Protein AF-A0A7M7HNY1-F1 (afdb_monomer_lite)

Foldseek 3Di:
DDDDDDDDDDDDDDDDDDPDPPPPVPPVPQDPLLVLLLVLLVQLVVLCVVVPNDDDVVSVVSSLVVLCVDPDDVPRHSVSNVVSQVCLLVQQKWFDLPLADIDTRNGSRSVSCCCNPVVTRMDGPVVSVVSSVPD

Radius of gyration: 23.34 Å; chains: 1; bounding box: 53×71×53 Å

pLDDT: mean 78.49, std 19.42, range [39.78, 96.44]

Organism: Strongylocentrotus purpuratus (NCBI:txid7668)

Secondary structure (DSSP, 8-state):
-------------S-----------------HHHHHHHHHHHHHHHHHHHTTS---HHHHHHHHHHHHT---STT--HHHHHHHHHHHHTT-EEE-SSSSSPEEP-SHHHHHHHHHTT----EEHHHHHHHHTT-

Sequence (135 aa):
MGISMNVAAILCLVVIAGAAIRTTDAMVFTSKISLHLDAACGLFMEELMDEGGKCDPDVIEEVMDEADEIEGLGGIDGEKIEDYLEEAEEGKMCYSPDGENVTNLKDGCSAMEAVCNEQANVMYCKEMATVTNTQ

Structure (mmCIF, N/CA/C/O backbone):
data_AF-A0A7M7HNY1-F1
#
_entry.id   AF-A0A7M7HNY1-F1
#
loop_
_atom_site.group_PDB
_at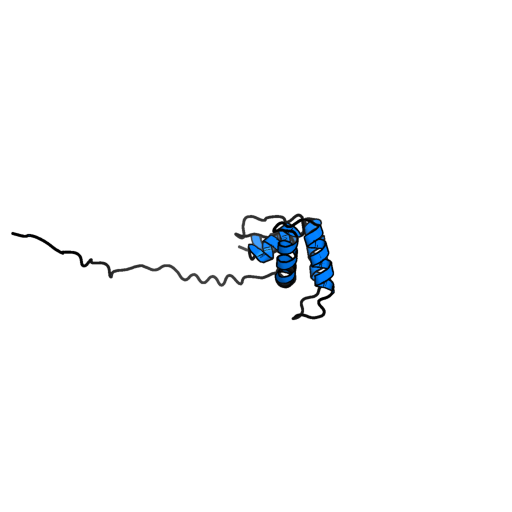om_site.id
_atom_site.type_symbol
_atom_site.label_atom_id
_atom_site.label_alt_id
_atom_site.label_comp_id
_atom_site.label_asym_id
_atom_site.label_entity_id
_atom_site.label_seq_id
_atom_site.pdbx_PDB_ins_code
_atom_site.Cartn_x
_atom_site.Cartn_y
_atom_site.Cartn_z
_atom_site.occupancy
_atom_site.B_iso_or_equiv
_atom_site.auth_seq_id
_atom_site.auth_comp_id
_atom_site.auth_asym_id
_atom_site.auth_atom_id
_atom_site.pdbx_PDB_model_num
ATOM 1 N N . MET A 1 1 ? -32.699 -55.033 -41.817 1.00 40.91 1 MET A N 1
ATOM 2 C CA . MET A 1 1 ? -31.345 -54.497 -41.550 1.00 40.91 1 MET A CA 1
ATOM 3 C C . MET A 1 1 ? -31.332 -53.061 -42.064 1.00 40.91 1 MET A C 1
ATOM 5 O O . MET A 1 1 ? -31.690 -52.912 -43.222 1.00 40.91 1 MET A O 1
ATOM 9 N N . GLY A 1 2 ? -31.012 -51.998 -41.318 1.00 43.50 2 GLY A N 1
ATOM 10 C CA . GLY A 1 2 ? -31.106 -51.734 -39.861 1.00 43.50 2 GLY A CA 1
ATOM 11 C C . GLY A 1 2 ? -32.057 -50.528 -39.652 1.00 43.50 2 GLY A C 1
ATOM 12 O O . GLY A 1 2 ? -32.340 -49.834 -40.620 1.00 43.50 2 GLY A O 1
ATOM 13 N N . ILE A 1 3 ? -32.811 -50.369 -38.558 1.00 47.31 3 ILE A N 1
ATOM 14 C CA . ILE A 1 3 ? -32.437 -49.894 -37.203 1.00 47.31 3 ILE A CA 1
ATOM 15 C C . ILE A 1 3 ? -31.565 -48.620 -37.189 1.00 47.31 3 ILE A C 1
ATOM 17 O O . ILE A 1 3 ? -30.442 -48.685 -37.672 1.00 47.31 3 ILE A O 1
ATOM 21 N N . SER A 1 4 ? -32.097 -47.563 -36.537 1.00 40.25 4 SER A N 1
ATOM 22 C CA . SER A 1 4 ? -31.461 -46.302 -36.068 1.00 40.25 4 SER A CA 1
ATOM 23 C C . SER A 1 4 ? -30.748 -45.438 -37.136 1.00 40.25 4 SER A C 1
ATOM 25 O O . SER A 1 4 ? -30.411 -45.908 -38.208 1.00 40.25 4 SER A O 1
ATOM 27 N N . MET A 1 5 ? -30.537 -44.126 -36.994 1.00 45.88 5 MET A N 1
ATOM 28 C CA . MET A 1 5 ? -30.692 -43.150 -35.897 1.00 45.88 5 MET A CA 1
ATOM 29 C C . MET A 1 5 ? -31.467 -41.912 -36.441 1.00 45.88 5 MET A C 1
ATOM 31 O O . MET A 1 5 ? -31.599 -41.788 -37.653 1.00 45.88 5 MET A O 1
ATOM 35 N N . ASN A 1 6 ? -32.023 -40.950 -35.692 1.00 43.53 6 ASN A N 1
ATOM 36 C CA . ASN A 1 6 ? -32.021 -40.603 -34.260 1.00 43.53 6 ASN A CA 1
ATOM 37 C C . ASN A 1 6 ? -33.454 -40.240 -33.790 1.00 43.53 6 ASN A C 1
ATOM 39 O O . ASN A 1 6 ? -34.323 -39.951 -34.607 1.00 43.53 6 ASN A O 1
ATOM 43 N N . VAL A 1 7 ? -33.662 -40.138 -32.471 1.00 50.66 7 VAL A N 1
ATOM 44 C CA . VAL A 1 7 ? -34.776 -39.408 -31.830 1.00 50.66 7 VAL A CA 1
ATOM 45 C C . VAL A 1 7 ? -34.178 -38.571 -30.695 1.00 50.66 7 VAL A C 1
ATOM 47 O O . VAL A 1 7 ? -33.847 -39.141 -29.662 1.00 50.66 7 VAL A O 1
ATOM 50 N N . ALA A 1 8 ? -34.000 -37.256 -30.885 1.00 50.19 8 ALA A N 1
ATOM 51 C CA . ALA A 1 8 ? -33.637 -36.303 -29.820 1.00 50.19 8 ALA A CA 1
ATOM 52 C C . ALA A 1 8 ? -33.701 -34.835 -30.302 1.00 50.19 8 ALA A C 1
ATOM 54 O O . ALA A 1 8 ? -32.698 -34.249 -30.693 1.00 50.19 8 ALA A O 1
ATOM 55 N N . ALA A 1 9 ? -34.886 -34.231 -30.237 1.00 49.91 9 ALA A N 1
ATOM 56 C CA . ALA A 1 9 ? -35.073 -32.776 -30.183 1.00 49.91 9 ALA A CA 1
ATOM 57 C C . ALA A 1 9 ? -36.220 -32.515 -29.188 1.00 49.91 9 ALA A C 1
ATOM 59 O O . ALA A 1 9 ? -37.370 -32.330 -29.567 1.00 49.91 9 ALA A O 1
ATOM 60 N N . ILE A 1 10 ? -36.016 -32.895 -27.924 1.00 50.78 10 ILE A N 1
ATOM 61 C CA . ILE A 1 10 ? -35.589 -31.970 -26.862 1.00 50.78 10 ILE A CA 1
ATOM 62 C C . ILE A 1 10 ? -36.612 -30.836 -26.711 1.00 50.78 10 ILE A C 1
ATOM 64 O O . ILE A 1 10 ? -36.482 -29.754 -27.277 1.00 50.78 10 ILE A O 1
ATOM 68 N N . LEU A 1 11 ? -37.631 -31.115 -25.891 1.00 45.12 11 LEU A N 1
ATOM 69 C CA . LEU A 1 11 ? -38.329 -30.069 -25.154 1.00 45.12 11 LEU A CA 1
ATOM 70 C C . LEU A 1 11 ? -37.313 -29.344 -24.261 1.00 45.12 11 LEU A C 1
ATOM 72 O O . LEU A 1 11 ? -36.639 -30.020 -23.491 1.00 45.12 11 LEU A O 1
ATOM 76 N N . CYS A 1 12 ? -37.259 -28.011 -24.333 1.00 42.62 12 CYS A N 1
ATOM 77 C CA . CYS A 1 12 ? -36.985 -27.106 -23.202 1.00 42.62 12 CYS A CA 1
ATOM 78 C C . CYS A 1 12 ? -37.029 -25.634 -23.660 1.00 42.62 12 CYS A C 1
ATOM 80 O O . CYS A 1 12 ? -36.002 -25.000 -23.870 1.00 42.62 12 CYS A O 1
ATOM 82 N N . LEU A 1 13 ? -38.236 -25.078 -23.806 1.00 48.53 13 LEU A N 1
ATOM 83 C CA . LEU A 1 13 ? -38.461 -23.628 -23.941 1.00 48.53 13 LEU A CA 1
ATOM 84 C C . LEU A 1 13 ? -39.595 -23.178 -23.010 1.00 48.53 13 LEU A C 1
ATOM 86 O O . LEU A 1 13 ? -40.596 -22.606 -23.434 1.00 48.53 13 LEU A O 1
ATOM 90 N N . VAL A 1 14 ? -39.443 -23.477 -21.717 1.00 51.41 14 VAL A N 1
ATOM 91 C CA . VAL A 1 14 ? -40.322 -22.983 -20.650 1.00 51.41 14 VAL A CA 1
ATOM 92 C C . VAL A 1 14 ? -39.469 -22.610 -19.435 1.00 51.41 14 VAL A C 1
ATOM 94 O O . VAL A 1 14 ? -38.945 -23.482 -18.756 1.00 51.41 14 VAL A O 1
ATOM 97 N N . VAL A 1 15 ? -39.399 -21.301 -19.172 1.00 49.88 15 VAL A N 1
ATOM 98 C CA . VAL A 1 15 ? -39.123 -20.663 -17.870 1.00 49.88 15 VAL A CA 1
ATOM 99 C C . VAL A 1 15 ? -37.787 -20.995 -17.182 1.00 49.88 15 VAL A C 1
ATOM 101 O O . VAL A 1 15 ? -37.671 -21.919 -16.385 1.00 49.88 15 VAL A O 1
ATOM 104 N N . ILE A 1 16 ? -36.843 -20.065 -17.335 1.00 54.50 16 ILE A N 1
ATOM 105 C CA . ILE A 1 16 ? -36.086 -19.512 -16.202 1.00 54.50 16 ILE A CA 1
ATOM 106 C C . ILE A 1 16 ? -36.561 -18.050 -16.145 1.00 54.50 16 ILE A C 1
ATOM 108 O O . ILE A 1 16 ? -36.339 -17.288 -17.079 1.00 54.50 16 ILE A O 1
ATOM 112 N N . ALA A 1 17 ? -37.542 -17.731 -15.298 1.00 46.88 17 ALA A N 1
ATOM 113 C CA . ALA A 1 17 ? -37.308 -17.193 -13.957 1.00 46.88 17 ALA A CA 1
ATOM 114 C C . ALA A 1 17 ? -36.356 -15.979 -14.022 1.00 46.88 17 ALA A C 1
ATOM 116 O O . ALA A 1 17 ? -35.181 -16.092 -14.331 1.00 46.88 17 ALA A O 1
ATOM 117 N N . GLY A 1 18 ? -36.814 -14.770 -13.715 1.00 47.84 18 GLY A N 1
ATOM 118 C CA . GLY A 1 18 ? -37.203 -14.486 -12.333 1.00 47.84 18 GLY A CA 1
ATOM 119 C C . GLY A 1 18 ? -35.989 -14.336 -11.401 1.00 47.84 18 GLY A C 1
ATOM 120 O O . GLY A 1 18 ? -36.179 -14.145 -10.205 1.00 47.84 18 GLY A O 1
ATOM 121 N N . ALA A 1 19 ? -34.760 -14.404 -11.928 1.00 46.12 19 ALA A N 1
ATOM 122 C CA . ALA A 1 19 ? -33.558 -13.974 -11.228 1.00 46.12 19 ALA A CA 1
ATOM 123 C C . ALA A 1 19 ? -33.578 -12.445 -11.115 1.00 46.12 19 ALA A C 1
ATOM 125 O O . ALA A 1 19 ? -33.517 -11.724 -12.111 1.00 46.12 19 ALA A O 1
ATOM 126 N N . ALA A 1 20 ? -33.749 -11.968 -9.887 1.00 43.78 20 ALA A N 1
ATOM 127 C CA . ALA A 1 20 ? -33.885 -10.561 -9.580 1.00 43.78 20 ALA A CA 1
ATOM 128 C C . ALA A 1 20 ? -32.662 -9.758 -10.045 1.00 43.78 20 ALA A C 1
ATOM 130 O O . ALA A 1 20 ? -31.578 -9.905 -9.486 1.00 43.78 20 ALA A O 1
ATOM 131 N N . ILE A 1 21 ? -32.876 -8.800 -10.950 1.00 45.75 21 ILE A N 1
ATOM 132 C CA . ILE A 1 21 ? -32.036 -7.602 -10.990 1.00 45.75 21 ILE A CA 1
ATOM 133 C C . ILE A 1 21 ? -32.448 -6.754 -9.781 1.00 45.75 21 ILE A C 1
ATOM 135 O O . ILE A 1 21 ? -33.183 -5.774 -9.886 1.00 45.75 21 ILE A O 1
ATOM 139 N N . ARG A 1 22 ? -31.999 -7.178 -8.594 1.00 43.75 22 ARG A N 1
ATOM 140 C CA . ARG A 1 22 ? -31.732 -6.241 -7.509 1.00 43.75 22 ARG A CA 1
ATOM 141 C C . ARG A 1 22 ? -30.430 -5.543 -7.876 1.00 43.75 22 ARG A C 1
ATOM 143 O O . ARG A 1 22 ? -29.373 -5.889 -7.365 1.00 43.75 22 ARG A O 1
ATOM 150 N N . THR A 1 23 ? -30.524 -4.544 -8.747 1.00 41.50 23 THR A N 1
ATOM 151 C CA . THR A 1 23 ? -29.622 -3.396 -8.669 1.00 41.50 23 THR A CA 1
ATOM 152 C C . THR A 1 23 ? -29.943 -2.679 -7.362 1.00 41.50 23 THR A C 1
ATOM 154 O O . THR A 1 23 ? -30.642 -1.672 -7.329 1.00 41.50 23 THR A O 1
ATOM 157 N N . THR A 1 24 ? -29.466 -3.237 -6.250 1.00 44.03 24 THR A N 1
ATOM 158 C CA . THR A 1 24 ? -28.811 -2.371 -5.282 1.00 44.03 24 THR A CA 1
ATOM 159 C C . THR A 1 24 ? -27.672 -1.736 -6.052 1.00 44.03 24 THR A C 1
ATOM 161 O O . THR A 1 24 ? -26.737 -2.436 -6.441 1.00 44.03 24 THR A O 1
ATOM 164 N N . ASP A 1 25 ? -27.800 -0.441 -6.327 1.00 39.78 25 ASP A N 1
ATOM 165 C CA . ASP A 1 25 ? -26.683 0.409 -6.708 1.00 39.78 25 ASP A CA 1
ATOM 166 C C . ASP A 1 25 ? -25.681 0.387 -5.550 1.00 39.78 25 ASP A C 1
ATOM 168 O O . ASP A 1 25 ? -25.666 1.263 -4.684 1.00 39.78 25 ASP A O 1
ATOM 172 N N . ALA A 1 26 ? -24.864 -0.666 -5.514 1.00 45.56 26 ALA A N 1
ATOM 173 C CA . ALA A 1 26 ? -23.617 -0.679 -4.789 1.00 45.56 26 ALA A CA 1
ATOM 174 C C . ALA A 1 26 ? -22.737 0.356 -5.487 1.00 45.56 26 ALA A C 1
ATOM 176 O O . ALA A 1 26 ? -21.981 0.043 -6.406 1.00 45.56 26 ALA A O 1
ATOM 177 N N . MET A 1 27 ? -22.908 1.618 -5.090 1.00 43.47 27 MET A N 1
ATOM 178 C CA . MET A 1 27 ? -21.919 2.651 -5.330 1.00 43.47 27 MET A CA 1
ATOM 179 C C . MET A 1 27 ? -20.631 2.129 -4.710 1.00 43.47 27 MET A C 1
ATOM 181 O O . MET A 1 27 ? -20.478 2.147 -3.489 1.00 43.4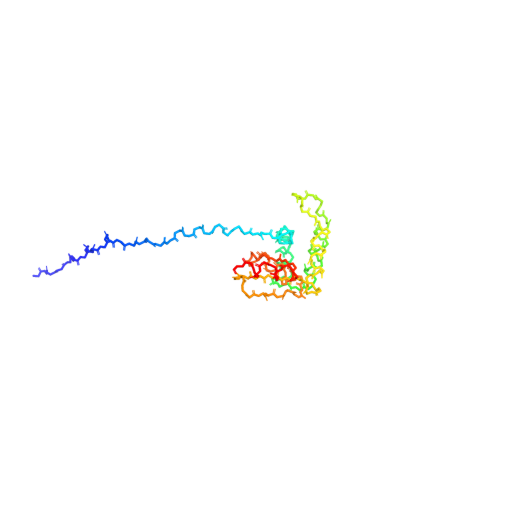7 27 MET A O 1
ATOM 185 N N . VAL A 1 28 ? -19.746 1.604 -5.558 1.00 55.09 28 VAL A N 1
ATOM 186 C CA . VAL A 1 28 ? -18.390 1.228 -5.177 1.00 55.09 28 VAL A CA 1
ATOM 187 C C . VAL A 1 28 ? -17.716 2.532 -4.779 1.00 55.09 28 VAL A C 1
ATOM 189 O O . VAL A 1 28 ? -17.288 3.318 -5.621 1.00 55.09 28 VAL A O 1
ATOM 192 N N . PHE A 1 29 ? -17.753 2.820 -3.480 1.00 68.94 29 PHE A N 1
ATOM 193 C CA . PHE A 1 29 ? -17.134 3.994 -2.893 1.00 68.94 29 PHE A CA 1
ATOM 194 C C . PHE A 1 29 ? -15.627 3.758 -2.883 1.00 68.94 29 PHE A C 1
ATOM 196 O O . PHE A 1 29 ? -15.079 3.348 -1.866 1.00 68.94 29 PHE A O 1
ATOM 203 N N . THR A 1 30 ? -14.967 3.955 -4.023 1.00 81.56 30 THR A N 1
ATOM 204 C CA . THR A 1 30 ? -13.508 3.899 -4.088 1.00 81.56 30 THR A CA 1
ATOM 205 C C . THR A 1 30 ? -12.947 5.010 -3.208 1.00 81.56 30 THR A C 1
ATOM 207 O O . THR A 1 30 ? -13.278 6.188 -3.383 1.00 81.56 30 THR A O 1
ATOM 210 N N . SER A 1 31 ? -12.142 4.634 -2.221 1.00 88.31 31 SER A N 1
ATOM 211 C CA . SER A 1 31 ? -11.527 5.580 -1.302 1.00 88.31 31 SER A CA 1
ATOM 212 C C . SER A 1 31 ? -10.479 6.426 -2.034 1.00 88.31 31 SER A C 1
ATOM 214 O O . SER A 1 31 ? -9.953 6.044 -3.082 1.00 88.31 31 SER A O 1
ATOM 216 N N . LYS A 1 32 ? -10.125 7.582 -1.461 1.00 89.81 32 LYS A N 1
ATOM 217 C CA . LYS A 1 32 ? -9.004 8.375 -1.982 1.00 89.81 32 LYS A CA 1
ATOM 218 C C . LYS A 1 32 ? -7.675 7.627 -1.909 1.00 89.81 32 LYS A C 1
ATOM 220 O O . LYS A 1 32 ? -6.862 7.821 -2.801 1.00 89.81 32 LYS A O 1
ATOM 225 N N . ILE A 1 33 ? -7.485 6.785 -0.893 1.00 92.44 33 ILE A N 1
ATOM 226 C CA . ILE A 1 33 ? -6.276 5.975 -0.720 1.00 92.44 33 ILE A CA 1
ATOM 227 C C . ILE A 1 33 ? -6.162 4.993 -1.884 1.00 92.44 33 ILE A C 1
ATOM 229 O O . ILE A 1 33 ? -5.166 5.015 -2.596 1.00 92.44 33 ILE A O 1
ATOM 233 N N . SER A 1 34 ? -7.225 4.231 -2.172 1.00 92.25 34 SER A N 1
ATOM 234 C CA . SER A 1 34 ? -7.230 3.309 -3.313 1.00 92.25 34 SER A CA 1
ATOM 235 C C . SER A 1 34 ? -7.001 4.030 -4.640 1.00 92.25 34 SER A C 1
ATOM 237 O O . SER A 1 34 ? -6.281 3.507 -5.467 1.00 92.25 34 SER A O 1
ATOM 239 N N . LEU A 1 35 ? -7.552 5.235 -4.841 1.00 90.62 35 LEU A N 1
ATOM 240 C CA . LEU A 1 35 ? -7.337 6.004 -6.078 1.00 90.62 35 LEU A CA 1
ATOM 241 C C . LEU A 1 35 ? -5.888 6.481 -6.282 1.00 90.62 35 LEU A C 1
ATOM 243 O O . LEU A 1 35 ? -5.481 6.643 -7.427 1.00 90.62 35 LEU A O 1
ATOM 247 N N . HIS A 1 36 ? -5.130 6.738 -5.211 1.00 91.19 36 HIS A N 1
ATOM 248 C CA . HIS A 1 36 ? -3.714 7.116 -5.328 1.00 91.19 36 HIS A CA 1
ATOM 249 C C . HIS A 1 36 ? -2.839 5.874 -5.518 1.00 91.19 36 HIS A C 1
ATOM 251 O O . HIS A 1 36 ? -2.024 5.840 -6.433 1.00 91.19 36 HIS A O 1
ATOM 257 N N . LEU A 1 37 ? -3.072 4.819 -4.732 1.00 93.06 37 LEU A N 1
ATOM 258 C CA . LEU A 1 37 ? -2.342 3.556 -4.867 1.00 93.06 37 LEU A CA 1
ATOM 259 C C . LEU A 1 37 ? -2.615 2.861 -6.222 1.00 93.06 37 LEU A C 1
ATOM 261 O O . LEU A 1 37 ? -1.698 2.300 -6.808 1.00 93.06 37 LEU A O 1
ATOM 265 N N . ASP A 1 38 ? -3.831 2.965 -6.778 1.00 92.25 38 ASP A N 1
ATOM 266 C CA . ASP A 1 38 ? -4.187 2.438 -8.114 1.00 92.25 38 ASP A CA 1
ATOM 267 C C . ASP A 1 38 ? -3.360 3.095 -9.232 1.00 92.25 38 ASP A C 1
ATOM 269 O O . ASP A 1 38 ? -2.983 2.445 -10.206 1.00 92.25 38 ASP A O 1
ATOM 273 N N . ALA A 1 39 ? -2.999 4.371 -9.069 1.00 90.38 39 ALA A N 1
ATOM 274 C CA . ALA A 1 39 ? -2.124 5.067 -10.006 1.00 90.38 39 ALA A CA 1
ATOM 275 C C . ALA A 1 39 ? -0.666 4.577 -9.937 1.00 90.38 39 ALA A C 1
ATOM 277 O O . ALA A 1 39 ? -0.004 4.502 -10.972 1.00 90.38 39 ALA A O 1
ATOM 278 N N . ALA A 1 40 ? -0.193 4.188 -8.748 1.00 92.06 40 ALA A N 1
ATOM 279 C CA . ALA A 1 40 ? 1.133 3.605 -8.541 1.00 92.06 40 ALA A CA 1
ATOM 280 C C . ALA A 1 40 ? 1.241 2.142 -9.018 1.00 92.06 40 ALA A C 1
ATOM 282 O O . ALA A 1 40 ? 2.345 1.618 -9.147 1.00 92.06 40 ALA A O 1
ATOM 283 N N . CYS A 1 41 ? 0.126 1.475 -9.349 1.00 93.62 41 CYS A N 1
ATOM 284 C CA . CYS A 1 41 ? 0.135 0.084 -9.820 1.00 93.62 41 CYS A CA 1
ATOM 285 C C . CYS A 1 41 ? 0.923 -0.148 -11.118 1.00 93.62 41 CYS A C 1
ATOM 287 O O . CYS A 1 41 ? 1.285 -1.287 -11.401 1.00 93.62 41 CYS A O 1
ATOM 289 N N . GLY A 1 42 ? 1.177 0.895 -11.916 1.00 91.81 42 GLY A N 1
ATOM 290 C CA . GLY A 1 42 ? 2.095 0.808 -13.054 1.00 91.81 42 GLY A CA 1
ATOM 291 C C . GLY A 1 42 ? 3.529 0.542 -12.594 1.00 91.81 42 GLY A C 1
ATOM 292 O O . GLY A 1 42 ? 4.086 -0.493 -12.947 1.00 91.81 42 GLY A O 1
ATOM 293 N N . LEU A 1 43 ? 4.052 1.439 -11.751 1.00 92.00 43 LEU A N 1
ATOM 294 C CA . LEU A 1 43 ? 5.403 1.386 -11.176 1.00 92.00 43 LEU A CA 1
ATOM 295 C C . LEU A 1 43 ? 5.592 0.103 -10.364 1.00 92.00 43 LEU A C 1
ATOM 297 O O . LEU A 1 43 ? 6.491 -0.683 -10.624 1.00 92.00 43 LEU A O 1
ATOM 301 N N . PHE A 1 44 ? 4.647 -0.188 -9.464 1.00 94.88 44 PHE A N 1
ATOM 302 C CA . PHE A 1 44 ? 4.695 -1.386 -8.627 1.00 94.88 44 PHE A CA 1
ATOM 303 C C . PHE A 1 44 ? 4.787 -2.680 -9.434 1.00 94.88 44 PHE A C 1
ATOM 305 O O . PHE A 1 44 ? 5.476 -3.604 -9.024 1.00 94.88 44 PHE A O 1
ATOM 312 N N . MET A 1 45 ? 4.116 -2.771 -10.584 1.00 94.31 45 MET A N 1
ATOM 313 C CA . MET A 1 45 ? 4.218 -3.955 -11.438 1.00 94.31 45 MET A CA 1
ATOM 314 C C . MET A 1 45 ? 5.524 -4.010 -12.244 1.00 94.31 45 MET A C 1
ATOM 316 O O . MET A 1 45 ? 5.896 -5.107 -12.656 1.00 94.31 45 MET A O 1
ATOM 320 N N . GLU A 1 46 ? 6.191 -2.878 -12.483 1.00 94.06 46 GLU A N 1
ATOM 321 C CA . GLU A 1 46 ? 7.517 -2.798 -13.111 1.00 94.06 46 GLU A CA 1
ATOM 322 C C . GLU A 1 46 ? 8.588 -3.272 -12.113 1.00 94.06 46 GLU A C 1
ATOM 324 O O . GLU A 1 46 ? 9.189 -4.325 -12.339 1.00 94.06 46 GLU A O 1
ATOM 329 N N . GLU A 1 47 ? 8.668 -2.647 -10.935 1.00 93.81 47 GLU A N 1
ATOM 330 C CA . GLU A 1 47 ? 9.606 -3.014 -9.860 1.00 93.81 47 GLU A CA 1
ATOM 331 C C . GLU A 1 47 ? 9.420 -4.455 -9.370 1.00 93.81 47 GLU A C 1
ATOM 333 O O . GLU A 1 47 ? 10.376 -5.225 -9.237 1.00 93.81 47 GLU A O 1
ATOM 338 N N . LEU A 1 48 ? 8.167 -4.897 -9.206 1.00 94.12 48 LEU A N 1
ATOM 339 C CA . LEU A 1 48 ? 7.861 -6.283 -8.852 1.00 94.12 48 LEU A CA 1
ATOM 340 C C . LEU A 1 48 ? 8.380 -7.282 -9.898 1.00 94.12 48 LEU A C 1
ATOM 342 O O . LEU A 1 48 ? 8.686 -8.421 -9.542 1.00 94.12 48 LEU A O 1
ATOM 346 N N . MET A 1 49 ? 8.443 -6.920 -11.184 1.00 93.31 49 MET A N 1
ATOM 347 C CA . MET A 1 49 ? 8.999 -7.794 -12.223 1.00 93.31 49 MET A CA 1
ATOM 348 C C . MET A 1 49 ? 10.528 -7.805 -12.211 1.00 93.31 49 MET A C 1
ATOM 350 O O . MET A 1 49 ? 11.104 -8.889 -12.379 1.00 93.31 49 MET A O 1
ATOM 354 N N . ASP A 1 50 ? 11.163 -6.657 -11.991 1.00 92.12 50 ASP A N 1
ATOM 355 C CA . ASP A 1 50 ? 12.621 -6.526 -12.015 1.00 92.12 50 ASP A CA 1
ATOM 356 C C . ASP A 1 50 ? 13.280 -7.185 -10.786 1.00 92.12 50 ASP A C 1
ATOM 358 O O . ASP A 1 50 ? 14.246 -7.937 -10.958 1.00 92.12 50 ASP A O 1
ATOM 362 N N . GLU A 1 51 ? 12.651 -7.128 -9.603 1.00 88.62 51 GLU A N 1
ATOM 363 C CA . GLU A 1 51 ? 13.027 -7.934 -8.419 1.00 88.62 51 GLU A CA 1
ATOM 364 C C . GLU A 1 51 ? 12.520 -9.401 -8.458 1.00 88.62 51 GLU A C 1
ATOM 366 O O . GLU A 1 51 ? 1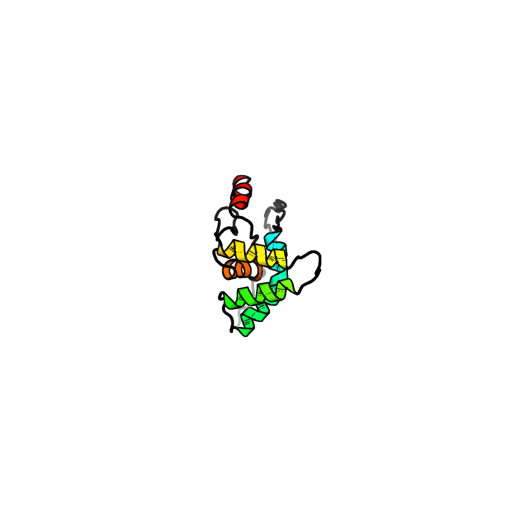2.585 -10.179 -7.497 1.00 88.62 51 GLU A O 1
ATOM 371 N N . GLY A 1 52 ? 12.060 -9.865 -9.625 1.00 89.62 52 GLY A N 1
ATOM 372 C CA . GLY A 1 52 ? 11.840 -11.290 -9.893 1.00 89.62 52 GLY A CA 1
ATOM 373 C C . GLY A 1 52 ? 10.512 -11.862 -9.384 1.00 89.62 52 GLY A C 1
ATOM 374 O O . GLY A 1 52 ? 10.406 -13.075 -9.156 1.00 89.62 52 GLY A O 1
ATOM 375 N N . GLY A 1 53 ? 9.486 -11.023 -9.256 1.00 89.81 53 GLY A N 1
ATOM 376 C CA . GLY A 1 53 ? 8.094 -11.410 -9.010 1.00 89.81 53 GLY A CA 1
ATOM 377 C C . GLY A 1 53 ? 7.715 -11.538 -7.536 1.00 89.81 53 GLY A C 1
ATOM 378 O O . GLY A 1 53 ? 6.846 -12.352 -7.211 1.00 89.81 53 GLY A O 1
ATOM 379 N N . LYS A 1 54 ? 8.388 -10.812 -6.639 1.00 90.38 54 LYS A N 1
ATOM 380 C CA . LYS A 1 54 ? 8.108 -10.801 -5.197 1.00 90.38 54 LYS A CA 1
ATOM 381 C C . LYS A 1 54 ? 8.185 -9.386 -4.665 1.00 90.38 54 LYS A C 1
ATOM 383 O O . LYS A 1 54 ? 9.152 -8.700 -4.952 1.00 90.38 54 LYS A O 1
ATOM 388 N N . CYS A 1 55 ? 7.204 -8.999 -3.860 1.00 93.00 55 CYS A N 1
ATOM 389 C CA . CYS A 1 55 ? 7.295 -7.754 -3.127 1.00 93.00 55 CYS A CA 1
ATOM 390 C C . CYS A 1 55 ? 8.078 -7.975 -1.831 1.00 93.00 55 CYS A C 1
ATOM 392 O O . CYS A 1 55 ? 7.805 -8.915 -1.073 1.00 93.00 55 CYS A O 1
ATOM 394 N N . ASP A 1 56 ? 9.036 -7.096 -1.593 1.00 93.25 56 ASP A N 1
ATOM 395 C CA . ASP A 1 56 ? 9.715 -6.870 -0.326 1.00 93.25 56 ASP A CA 1
ATOM 396 C C . ASP A 1 56 ? 9.850 -5.341 -0.114 1.00 93.25 56 ASP A C 1
ATOM 398 O O . ASP A 1 56 ? 9.330 -4.579 -0.934 1.00 93.25 56 ASP A O 1
ATOM 402 N N . PRO A 1 57 ? 10.409 -4.856 1.012 1.00 92.19 57 PRO A N 1
ATOM 403 C CA . PRO A 1 57 ? 10.445 -3.420 1.294 1.00 92.19 57 PRO A CA 1
ATOM 404 C C . PRO A 1 57 ? 11.200 -2.594 0.248 1.00 92.19 57 PRO A C 1
ATOM 406 O O . PRO A 1 57 ? 10.802 -1.462 0.002 1.00 92.19 57 PRO A O 1
ATOM 409 N N . ASP A 1 58 ? 12.221 -3.165 -0.395 1.00 93.56 58 ASP A N 1
ATOM 410 C CA . ASP A 1 58 ? 13.057 -2.464 -1.372 1.00 93.56 58 ASP A CA 1
ATOM 411 C C . ASP A 1 58 ? 12.207 -2.099 -2.618 1.00 93.56 58 ASP A C 1
ATOM 413 O O . ASP A 1 58 ? 12.235 -0.961 -3.077 1.00 93.56 58 ASP A O 1
ATOM 417 N N . VAL A 1 59 ? 11.316 -3.003 -3.065 1.00 94.69 59 VAL A N 1
ATOM 418 C CA . VAL A 1 59 ? 10.298 -2.735 -4.115 1.00 94.69 59 VAL A CA 1
ATOM 419 C C . VAL A 1 59 ? 9.338 -1.596 -3.738 1.00 94.69 59 VAL A C 1
ATOM 421 O O . VAL A 1 59 ? 8.821 -0.905 -4.612 1.00 94.69 59 VAL A O 1
ATOM 424 N N . ILE A 1 60 ? 9.043 -1.407 -2.449 1.00 95.12 60 ILE A N 1
ATOM 425 C CA . ILE A 1 60 ? 8.155 -0.330 -1.988 1.00 95.12 60 ILE A CA 1
ATOM 426 C C . ILE A 1 60 ? 8.907 1.002 -1.880 1.00 95.12 60 ILE A C 1
ATOM 428 O O . ILE A 1 60 ? 8.311 2.031 -2.187 1.00 95.12 60 ILE A O 1
ATOM 432 N N . GLU A 1 61 ? 10.189 0.989 -1.503 1.00 93.38 61 GLU A N 1
ATOM 433 C CA . GLU A 1 61 ? 11.061 2.174 -1.482 1.00 93.38 61 GLU A CA 1
ATOM 434 C C . GLU A 1 61 ? 11.193 2.774 -2.895 1.00 93.38 61 GLU A C 1
ATOM 436 O O . GLU A 1 61 ? 10.848 3.939 -3.082 1.00 93.38 61 GLU A O 1
ATOM 441 N N . GLU A 1 62 ? 11.523 1.964 -3.909 1.00 92.81 62 GLU A N 1
ATOM 442 C CA . GLU A 1 62 ? 11.608 2.419 -5.313 1.00 92.81 62 GLU A CA 1
ATOM 443 C C . GLU A 1 62 ? 10.245 2.932 -5.843 1.00 92.81 62 GLU A C 1
ATOM 445 O O . GLU A 1 62 ? 10.177 3.958 -6.518 1.00 92.81 62 GLU A O 1
ATOM 450 N N . VAL A 1 63 ? 9.118 2.299 -5.475 1.00 92.06 63 VAL A N 1
ATOM 451 C CA . VAL A 1 63 ? 7.769 2.782 -5.850 1.00 92.06 63 VAL A CA 1
ATOM 452 C C . VAL A 1 63 ? 7.421 4.132 -5.214 1.00 92.06 63 VAL A C 1
ATOM 454 O O . VAL A 1 63 ? 6.676 4.902 -5.823 1.00 92.06 63 VAL A O 1
ATOM 457 N N . MET A 1 64 ? 7.912 4.425 -4.006 1.00 90.25 64 MET A N 1
ATOM 458 C CA . MET A 1 64 ? 7.723 5.733 -3.367 1.00 90.25 64 MET A CA 1
ATOM 459 C C . MET A 1 64 ? 8.599 6.795 -4.038 1.00 90.25 64 MET A C 1
ATOM 461 O O . MET A 1 64 ? 8.065 7.826 -4.451 1.00 90.25 64 MET A O 1
ATOM 465 N N . ASP A 1 65 ? 9.889 6.506 -4.235 1.00 90.69 65 ASP A N 1
ATOM 466 C CA . ASP A 1 65 ? 10.841 7.398 -4.910 1.00 90.69 65 ASP A CA 1
ATOM 467 C C . ASP A 1 65 ? 10.372 7.754 -6.339 1.00 90.69 65 ASP A C 1
ATOM 469 O O . ASP A 1 65 ? 10.343 8.931 -6.711 1.00 90.69 65 ASP A O 1
ATOM 473 N N . GLU A 1 66 ? 9.922 6.775 -7.137 1.00 89.00 66 GLU A N 1
ATOM 474 C CA . GLU A 1 66 ? 9.398 7.038 -8.484 1.00 89.00 66 GLU A CA 1
ATOM 475 C C . GLU A 1 66 ? 8.032 7.746 -8.482 1.00 89.00 66 GLU A C 1
ATOM 477 O O . GLU A 1 66 ? 7.762 8.564 -9.367 1.00 89.00 66 GLU A O 1
ATOM 482 N N . ALA A 1 67 ? 7.154 7.472 -7.508 1.00 86.81 67 ALA A N 1
ATOM 483 C CA . ALA A 1 67 ? 5.864 8.157 -7.406 1.00 86.81 67 ALA A CA 1
ATOM 484 C C . ALA A 1 67 ? 6.029 9.661 -7.136 1.00 86.81 67 ALA A C 1
ATOM 486 O O . ALA A 1 67 ? 5.234 10.460 -7.641 1.00 86.81 67 ALA A O 1
ATOM 487 N N . ASP A 1 68 ? 7.067 10.048 -6.396 1.00 82.62 68 ASP A N 1
ATOM 488 C CA . ASP A 1 68 ? 7.386 11.441 -6.081 1.00 82.62 68 ASP A CA 1
ATOM 489 C C . ASP A 1 68 ? 7.908 12.233 -7.298 1.00 82.62 68 ASP A C 1
ATOM 491 O O . ASP A 1 68 ? 7.677 13.442 -7.405 1.00 82.62 68 ASP A O 1
ATOM 495 N N . GLU A 1 69 ? 8.508 11.565 -8.293 1.00 83.06 69 GLU A N 1
ATOM 496 C CA . GLU A 1 69 ? 8.856 12.195 -9.577 1.00 83.06 69 GLU A CA 1
ATOM 497 C C . GLU A 1 69 ? 7.620 12.494 -10.464 1.00 83.06 69 GLU A C 1
ATOM 499 O O . GLU A 1 69 ? 7.707 13.264 -11.434 1.00 83.06 69 GLU A O 1
ATOM 504 N N . ILE A 1 70 ? 6.440 11.939 -10.148 1.00 73.38 70 ILE A N 1
ATOM 505 C CA . ILE A 1 70 ? 5.208 12.111 -10.937 1.00 73.38 70 ILE A CA 1
ATOM 506 C C . ILE A 1 70 ? 4.496 13.431 -10.593 1.00 73.38 70 ILE A C 1
ATOM 508 O O . ILE A 1 70 ? 3.474 13.490 -9.904 1.00 73.38 70 ILE A O 1
ATOM 512 N N . GLU A 1 71 ? 4.954 14.524 -11.206 1.00 68.06 71 GLU A N 1
ATOM 513 C CA . GLU A 1 71 ? 4.208 15.786 -11.190 1.00 68.06 71 GLU A CA 1
ATOM 514 C C . GLU A 1 71 ? 2.919 15.714 -12.045 1.00 68.06 71 GLU A C 1
ATOM 516 O O . GLU A 1 71 ? 2.924 15.845 -13.273 1.00 68.06 71 GLU A O 1
ATOM 521 N N . GLY A 1 72 ? 1.762 15.624 -11.381 1.00 60.72 72 GLY A N 1
ATOM 522 C CA . GLY A 1 72 ? 0.488 16.105 -11.932 1.00 60.72 72 GLY A CA 1
ATOM 523 C C . GLY A 1 72 ? -0.266 15.173 -12.890 1.00 60.72 72 GLY A C 1
ATOM 524 O O . GLY A 1 72 ? -1.094 15.656 -13.675 1.00 60.72 72 GLY A O 1
ATOM 525 N N . LEU A 1 73 ? -0.065 13.852 -12.819 1.00 54.38 73 LEU A N 1
ATOM 526 C CA . LEU A 1 73 ? -0.937 12.897 -13.515 1.00 54.38 73 L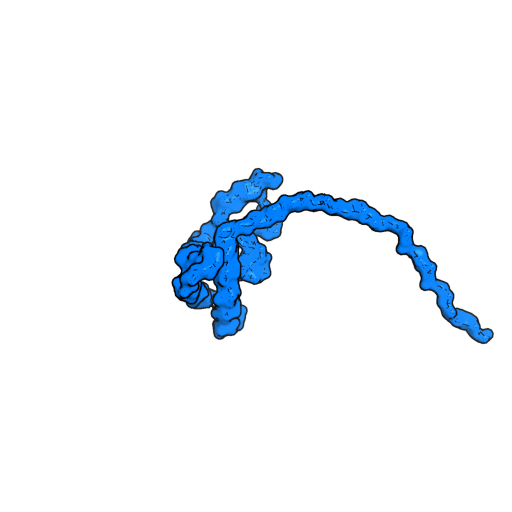EU A CA 1
ATOM 527 C C . LEU A 1 73 ? -2.358 12.921 -12.927 1.00 54.38 73 LEU A C 1
ATOM 529 O O . LEU A 1 73 ? -2.648 12.327 -11.899 1.00 54.38 73 LEU A O 1
ATOM 533 N N . GLY A 1 74 ? -3.286 13.611 -13.594 1.00 59.16 74 GLY A N 1
ATOM 534 C CA . GLY A 1 74 ? -4.730 13.481 -13.341 1.00 59.16 74 GLY A CA 1
ATOM 535 C C . GLY A 1 74 ? -5.245 13.977 -11.979 1.00 59.16 74 GLY A C 1
ATOM 536 O O . GLY A 1 74 ? -6.431 13.812 -11.701 1.00 59.16 74 GLY A O 1
ATOM 537 N N . GLY A 1 75 ? -4.399 14.610 -11.161 1.00 64.69 75 GLY A N 1
ATOM 538 C CA . GLY A 1 75 ? -4.719 14.972 -9.775 1.00 64.69 75 GLY A CA 1
ATOM 539 C C . GLY A 1 75 ? -4.395 13.880 -8.750 1.00 64.69 75 GLY A C 1
ATOM 540 O O . GLY A 1 75 ? -4.871 13.981 -7.621 1.00 64.69 75 GLY A O 1
ATOM 541 N N . ILE A 1 76 ? -3.620 12.866 -9.148 1.00 70.88 76 ILE A N 1
ATOM 542 C CA . ILE A 1 76 ? -2.809 12.046 -8.245 1.00 70.88 76 ILE A CA 1
ATOM 543 C C . ILE A 1 76 ? -1.583 12.870 -7.817 1.00 70.88 76 ILE A C 1
ATOM 545 O O . ILE A 1 76 ? -1.115 13.734 -8.563 1.00 70.88 76 ILE A O 1
ATOM 549 N N . ASP A 1 77 ? -1.129 12.617 -6.597 1.00 83.19 77 ASP A N 1
ATOM 550 C CA . ASP A 1 77 ? -0.116 13.360 -5.851 1.00 83.19 77 ASP A CA 1
ATOM 551 C C . ASP A 1 77 ? 0.893 12.342 -5.284 1.00 83.19 77 ASP A C 1
ATOM 553 O O . ASP A 1 77 ? 0.470 11.425 -4.572 1.00 83.19 77 ASP A O 1
ATOM 557 N N . GLY A 1 78 ? 2.177 12.453 -5.653 1.00 84.75 78 GLY A N 1
ATOM 558 C CA . GLY A 1 78 ? 3.246 11.505 -5.283 1.00 84.75 78 GLY A CA 1
ATOM 559 C C . GLY A 1 78 ? 3.423 11.393 -3.770 1.00 84.75 78 GLY A C 1
ATOM 560 O O . GLY A 1 78 ? 3.255 10.313 -3.208 1.00 84.75 78 GLY A O 1
ATOM 561 N N . GLU A 1 79 ? 3.509 12.547 -3.102 1.00 88.81 79 GLU A N 1
ATOM 562 C CA . GLU A 1 79 ? 3.575 12.690 -1.640 1.00 88.81 79 GLU A CA 1
ATOM 563 C C . GLU A 1 79 ? 2.385 11.998 -0.937 1.00 88.81 79 GLU A C 1
ATOM 565 O O . GLU A 1 79 ? 2.441 11.664 0.242 1.00 88.81 79 GLU A O 1
ATOM 570 N N . LYS A 1 80 ? 1.239 11.801 -1.616 1.00 91.62 80 LYS A N 1
ATOM 571 C CA . LYS A 1 80 ? 0.100 11.048 -1.048 1.00 91.62 80 LYS A CA 1
ATOM 572 C C . LYS A 1 80 ? 0.238 9.537 -1.211 1.00 91.62 80 LYS A C 1
ATOM 574 O O . LYS A 1 80 ? -0.372 8.811 -0.434 1.00 91.62 80 LYS A O 1
ATOM 579 N N . ILE A 1 81 ? 0.973 9.060 -2.211 1.00 92.25 81 ILE A N 1
ATOM 580 C CA . ILE A 1 81 ? 1.293 7.638 -2.373 1.00 92.25 81 ILE A CA 1
ATOM 581 C C . ILE A 1 81 ? 2.280 7.227 -1.274 1.00 92.25 81 ILE A C 1
ATOM 583 O O . ILE A 1 81 ? 1.981 6.272 -0.560 1.00 92.25 81 ILE A O 1
ATOM 587 N N . GLU A 1 82 ? 3.352 8.004 -1.068 1.00 92.69 82 GLU A N 1
ATOM 588 C CA . GLU A 1 82 ? 4.309 7.839 0.041 1.00 92.69 82 GLU A CA 1
ATOM 589 C C . GLU A 1 82 ? 3.589 7.838 1.406 1.00 92.69 82 GLU A C 1
ATOM 591 O O . GLU A 1 82 ? 3.590 6.809 2.085 1.00 92.69 82 GLU A O 1
ATOM 596 N N . ASP A 1 83 ? 2.854 8.917 1.745 1.00 94.06 83 ASP A N 1
ATOM 597 C CA . ASP A 1 83 ? 2.031 9.026 2.971 1.00 94.06 83 ASP A CA 1
ATOM 598 C C . ASP A 1 83 ? 1.215 7.737 3.230 1.00 94.06 83 ASP A C 1
ATOM 600 O O . ASP A 1 83 ? 1.147 7.221 4.346 1.00 94.06 83 ASP A O 1
ATOM 604 N N . TYR A 1 84 ? 0.532 7.213 2.204 1.00 95.06 84 TYR A N 1
ATOM 605 C CA . TYR A 1 84 ? -0.364 6.064 2.359 1.00 95.06 84 TYR A CA 1
ATOM 606 C C . TYR A 1 84 ? 0.363 4.722 2.476 1.00 95.06 84 TYR A C 1
ATOM 608 O O . TYR A 1 84 ? -0.197 3.804 3.088 1.00 95.06 84 TYR A O 1
ATOM 616 N N . LEU A 1 85 ? 1.571 4.601 1.922 1.00 94.62 85 LEU A N 1
ATOM 617 C CA . LEU A 1 85 ? 2.417 3.418 2.055 1.00 94.62 85 LEU A CA 1
ATOM 618 C C . LEU A 1 85 ? 3.088 3.383 3.435 1.00 94.62 85 LEU A C 1
ATOM 620 O O . LEU A 1 85 ? 2.941 2.368 4.120 1.00 94.62 85 LEU A O 1
ATOM 624 N N . GLU A 1 86 ? 3.654 4.495 3.923 1.00 94.19 86 GLU A N 1
ATOM 625 C CA . GLU A 1 86 ? 4.130 4.611 5.316 1.00 94.19 86 GLU A CA 1
ATOM 626 C C . GLU A 1 86 ? 3.016 4.249 6.319 1.00 94.19 86 GLU A C 1
ATOM 628 O O . GLU A 1 86 ? 3.191 3.468 7.262 1.00 94.19 86 GLU A O 1
ATOM 633 N N . GLU A 1 87 ? 1.805 4.772 6.102 1.00 95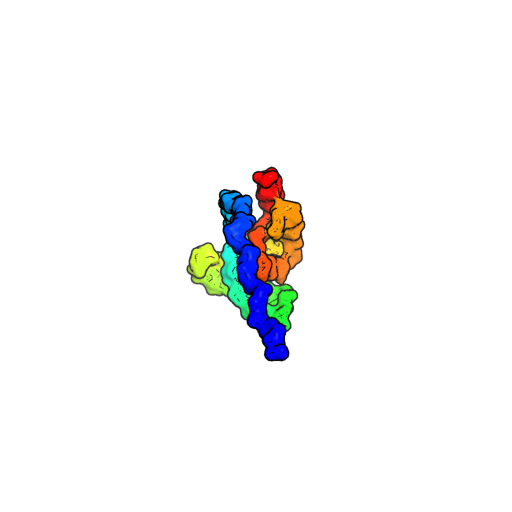.38 87 GLU A N 1
ATOM 634 C CA . GLU A 1 87 ? 0.662 4.474 6.963 1.00 95.38 87 GLU A CA 1
ATOM 635 C C . GLU A 1 87 ? 0.164 3.019 6.857 1.00 95.38 87 GLU A C 1
ATOM 637 O O . GLU A 1 87 ? -0.471 2.517 7.798 1.00 95.38 87 GLU A O 1
ATOM 642 N N . ALA A 1 88 ? 0.454 2.318 5.756 1.00 94.81 88 ALA A N 1
ATOM 643 C CA . ALA A 1 88 ? 0.225 0.880 5.633 1.00 94.81 88 ALA A CA 1
ATOM 644 C C . ALA A 1 88 ? 1.252 0.066 6.437 1.00 94.81 88 ALA A C 1
ATOM 646 O O . ALA A 1 88 ? 0.849 -0.883 7.114 1.00 94.81 88 ALA A O 1
ATOM 647 N N . GLU A 1 89 ? 2.527 0.468 6.456 1.00 93.50 89 GLU A N 1
ATOM 648 C CA . GLU A 1 89 ? 3.560 -0.136 7.316 1.00 93.50 89 GLU A CA 1
ATOM 649 C C . GLU A 1 89 ? 3.266 0.051 8.811 1.00 93.50 89 GLU A C 1
ATOM 651 O O . GLU A 1 89 ? 3.424 -0.869 9.617 1.00 93.50 89 GLU A O 1
ATOM 656 N N . GLU A 1 90 ? 2.725 1.210 9.199 1.00 94.69 90 GLU A N 1
ATOM 657 C CA . GLU A 1 90 ? 2.213 1.437 10.558 1.00 94.69 90 GLU A CA 1
ATOM 658 C C . GLU A 1 90 ? 0.957 0.602 10.899 1.00 94.69 90 GLU A C 1
ATOM 660 O O . GLU A 1 90 ? 0.458 0.637 12.031 1.00 94.69 90 GLU A O 1
ATOM 665 N N . GLY A 1 91 ? 0.410 -0.153 9.943 1.00 94.00 91 GLY A N 1
ATOM 666 C CA . GLY A 1 91 ? -0.765 -0.994 10.140 1.00 94.00 91 GLY A CA 1
ATOM 667 C C . GLY A 1 91 ? -2.082 -0.220 10.240 1.00 94.00 91 GLY A C 1
ATOM 668 O O . GLY A 1 91 ? -3.044 -0.722 10.829 1.00 94.00 91 GLY A O 1
ATOM 669 N N . LYS A 1 92 ? -2.154 1.014 9.716 1.00 95.38 92 LYS A N 1
ATOM 670 C CA . LYS A 1 92 ? -3.359 1.869 9.782 1.00 95.38 92 LYS A CA 1
ATOM 671 C C . LYS A 1 92 ? -4.372 1.566 8.676 1.00 95.38 92 LYS A C 1
ATOM 673 O O . LYS A 1 92 ? -5.532 1.987 8.787 1.00 95.38 92 LYS A O 1
ATOM 678 N N . MET A 1 93 ? -3.945 0.863 7.628 1.00 94.94 93 MET A N 1
ATOM 679 C CA . MET A 1 93 ? -4.738 0.570 6.437 1.00 94.94 93 MET A CA 1
ATOM 680 C C . MET A 1 93 ? -5.475 -0.771 6.541 1.00 94.94 93 MET A C 1
ATOM 682 O O . MET A 1 93 ? -4.996 -1.751 7.114 1.00 94.94 93 MET A O 1
ATOM 686 N N . CYS A 1 94 ? -6.687 -0.805 5.998 1.00 93.94 94 CYS A N 1
ATOM 687 C CA . CYS A 1 94 ? -7.563 -1.966 5.981 1.00 93.94 94 CYS A CA 1
ATOM 688 C C . CYS A 1 94 ? -8.369 -2.020 4.680 1.00 93.94 94 CYS A C 1
ATOM 690 O O . CYS A 1 94 ? -8.729 -0.989 4.115 1.00 93.94 94 CYS A O 1
ATOM 692 N N . TYR A 1 95 ? -8.775 -3.220 4.281 1.00 92.06 95 TYR A N 1
ATOM 693 C CA . TYR A 1 95 ? -9.838 -3.422 3.296 1.00 92.06 95 TYR A CA 1
ATOM 694 C C . TYR A 1 95 ? -10.846 -4.456 3.807 1.00 92.06 95 TYR A C 1
ATOM 696 O O . TYR A 1 95 ? -10.610 -5.140 4.804 1.00 92.06 95 TYR A O 1
ATOM 704 N N . SER A 1 96 ? -11.999 -4.547 3.150 1.00 88.19 96 SER A N 1
ATOM 705 C CA . SER A 1 96 ? -12.974 -5.606 3.402 1.00 88.19 96 SER A CA 1
ATOM 706 C C . SER A 1 96 ? -13.503 -6.110 2.059 1.00 88.19 96 SER A C 1
ATOM 708 O O . SER A 1 96 ? -14.159 -5.337 1.359 1.00 88.19 96 SER A O 1
ATOM 710 N N . PRO A 1 97 ? -13.199 -7.360 1.657 1.00 78.62 97 PRO A N 1
ATOM 711 C CA . PRO A 1 97 ? -13.605 -7.887 0.352 1.00 78.62 97 PRO A CA 1
ATOM 712 C C . PRO A 1 97 ? -15.104 -8.223 0.279 1.00 78.62 97 PRO A C 1
ATOM 714 O O . PRO A 1 97 ? -15.661 -8.311 -0.812 1.00 78.62 97 PRO A O 1
ATOM 717 N N . ASP A 1 98 ? -15.763 -8.411 1.426 1.00 78.12 98 ASP A N 1
ATOM 718 C CA . ASP A 1 98 ? -17.172 -8.808 1.546 1.00 78.12 98 ASP A CA 1
ATOM 719 C C . ASP A 1 98 ? -18.036 -7.829 2.369 1.00 78.12 98 ASP A C 1
ATOM 721 O O . ASP A 1 98 ? -19.257 -7.973 2.406 1.00 78.12 98 ASP A O 1
ATOM 725 N N . GLY A 1 99 ? -17.431 -6.817 2.998 1.00 74.19 99 GLY A N 1
ATOM 726 C CA . GLY A 1 99 ? -18.104 -5.858 3.879 1.00 74.19 99 GLY A CA 1
ATOM 727 C C . GLY A 1 99 ? -18.318 -6.343 5.320 1.00 74.19 99 GLY A C 1
ATOM 728 O O . GLY A 1 99 ? -18.779 -5.557 6.147 1.00 74.19 99 GLY A O 1
ATOM 729 N N . GLU A 1 100 ? -17.969 -7.593 5.641 1.00 76.75 100 GLU A N 1
ATOM 730 C CA . GLU A 1 100 ? -18.113 -8.186 6.980 1.00 76.75 100 GLU A CA 1
ATOM 731 C C . GLU A 1 100 ? -16.748 -8.473 7.627 1.00 76.75 100 GLU A C 1
ATOM 733 O O . GLU A 1 100 ? -16.527 -8.173 8.803 1.00 76.75 100 GLU A O 1
ATOM 738 N N . ASN A 1 101 ? -15.810 -9.026 6.856 1.00 83.25 101 ASN A N 1
ATOM 739 C CA . ASN A 1 101 ? -14.465 -9.371 7.293 1.00 83.25 101 ASN A CA 1
ATOM 740 C C . ASN A 1 101 ? -13.501 -8.236 6.938 1.00 83.25 101 ASN A C 1
ATOM 742 O O . ASN A 1 101 ? -13.318 -7.901 5.769 1.00 83.25 101 ASN A O 1
ATOM 746 N N . VAL A 1 102 ? -12.879 -7.632 7.951 1.00 88.19 102 VAL A N 1
ATOM 747 C CA . VAL A 1 102 ? -11.893 -6.558 7.768 1.00 88.19 102 VAL A CA 1
ATOM 748 C C . VAL A 1 102 ? -10.485 -7.141 7.847 1.00 88.19 102 VAL A C 1
ATOM 750 O O . VAL A 1 102 ? -10.065 -7.617 8.904 1.00 88.19 102 VAL A O 1
ATOM 753 N N . THR A 1 103 ? -9.749 -7.059 6.743 1.00 92.56 103 THR A N 1
ATOM 754 C CA . THR A 1 103 ? -8.326 -7.394 6.675 1.00 92.56 103 THR A CA 1
ATOM 755 C C . THR A 1 103 ? -7.509 -6.144 6.980 1.00 92.56 103 THR A C 1
ATOM 757 O O . THR A 1 103 ? -7.711 -5.097 6.367 1.00 92.56 103 THR A O 1
ATOM 760 N N . ASN A 1 104 ? -6.587 -6.255 7.934 1.00 94.62 104 ASN A N 1
ATOM 761 C CA . ASN A 1 104 ? -5.617 -5.216 8.271 1.00 94.62 104 ASN A CA 1
ATOM 762 C C . ASN A 1 104 ? -4.320 -5.453 7.490 1.00 94.62 104 ASN A C 1
ATOM 764 O O . ASN A 1 104 ? -3.745 -6.539 7.575 1.00 94.62 104 ASN A O 1
ATOM 768 N N . LEU A 1 105 ? -3.902 -4.432 6.750 1.00 94.75 105 LEU A N 1
ATOM 769 C CA . LEU A 1 105 ? -2.669 -4.376 5.970 1.00 94.75 105 LEU A CA 1
ATOM 770 C C . LEU A 1 105 ? -1.549 -3.895 6.900 1.00 94.75 105 LEU A C 1
ATOM 772 O O . LEU A 1 105 ? -1.829 -3.084 7.783 1.00 94.75 105 LEU A O 1
ATOM 776 N N . LYS A 1 106 ? -0.333 -4.435 6.765 1.00 92.06 106 LYS A N 1
ATOM 777 C CA . LYS A 1 106 ? 0.761 -4.253 7.748 1.00 92.06 106 LYS A CA 1
ATOM 778 C C . LYS A 1 106 ? 2.115 -3.884 7.142 1.00 92.06 106 LYS A C 1
ATOM 780 O O . LYS A 1 106 ? 3.112 -3.861 7.854 1.00 92.06 106 LYS A O 1
ATOM 785 N N . ASP A 1 107 ? 2.129 -3.668 5.839 1.00 94.62 107 ASP A N 1
ATOM 786 C CA . ASP A 1 107 ? 3.292 -3.397 5.009 1.00 94.62 107 ASP A CA 1
ATOM 787 C C . ASP A 1 107 ? 2.786 -2.815 3.679 1.00 94.62 107 ASP A C 1
ATOM 789 O O . ASP A 1 107 ? 1.627 -3.044 3.294 1.00 94.62 107 ASP A O 1
ATOM 793 N N . GLY A 1 108 ? 3.638 -2.048 2.991 1.00 94.06 108 GLY A N 1
ATOM 794 C CA . GLY A 1 108 ? 3.306 -1.455 1.692 1.00 94.06 108 GLY A CA 1
ATOM 795 C C . GLY A 1 108 ? 2.975 -2.510 0.633 1.00 94.06 108 GLY A C 1
ATOM 796 O O . GLY A 1 108 ? 2.014 -2.342 -0.117 1.00 94.06 108 GLY A O 1
ATOM 797 N N . CYS A 1 109 ? 3.673 -3.652 0.654 1.00 95.94 109 CYS A N 1
ATOM 798 C CA . CYS A 1 109 ? 3.415 -4.797 -0.221 1.00 95.94 109 CYS A CA 1
ATOM 799 C C . CYS A 1 109 ? 1.960 -5.263 -0.170 1.00 95.94 109 CYS A C 1
ATOM 801 O O . CYS A 1 109 ? 1.290 -5.311 -1.198 1.00 95.94 109 CYS A O 1
ATOM 803 N N . SER A 1 110 ? 1.435 -5.546 1.025 1.00 95.44 110 SER A N 1
ATOM 804 C CA . SER A 1 110 ? 0.045 -5.965 1.209 1.00 95.44 110 SER A CA 1
ATOM 805 C C . SER A 1 110 ? -0.937 -4.907 0.699 1.00 95.44 110 SER A C 1
ATOM 807 O O . SER A 1 110 ? -1.998 -5.254 0.182 1.00 95.44 110 SER A O 1
ATOM 809 N N . ALA A 1 111 ? -0.620 -3.616 0.856 1.00 96.00 111 ALA A N 1
ATOM 810 C CA . ALA A 1 111 ? -1.476 -2.532 0.381 1.00 96.00 111 ALA A CA 1
ATOM 811 C C . ALA A 1 111 ? -1.488 -2.425 -1.151 1.00 96.00 111 ALA A C 1
ATOM 813 O O . ALA A 1 111 ? -2.571 -2.335 -1.736 1.00 96.00 111 ALA A O 1
ATOM 814 N N . MET A 1 112 ? -0.322 -2.510 -1.795 1.00 96.44 112 MET A N 1
ATOM 815 C CA . MET A 1 112 ? -0.209 -2.509 -3.254 1.00 96.44 112 MET A CA 1
ATOM 816 C C . MET A 1 112 ? -0.795 -3.780 -3.874 1.00 96.44 112 MET A C 1
ATOM 818 O O . MET A 1 112 ? -1.578 -3.682 -4.813 1.00 96.44 112 MET A O 1
ATOM 822 N N . GLU A 1 113 ? -0.544 -4.969 -3.319 1.00 94.75 113 GLU A N 1
ATOM 823 C CA . GLU A 1 113 ? -1.185 -6.207 -3.783 1.00 94.75 113 GLU A CA 1
ATOM 824 C C . GLU A 1 113 ? -2.718 -6.137 -3.663 1.00 94.75 113 GLU A C 1
ATOM 826 O O . GLU A 1 113 ? -3.432 -6.494 -4.607 1.00 94.75 113 GLU A O 1
ATOM 831 N N . ALA A 1 114 ? -3.243 -5.618 -2.546 1.00 93.88 114 ALA A N 1
ATOM 832 C CA . ALA A 1 114 ? -4.682 -5.460 -2.356 1.00 93.88 114 ALA A CA 1
ATOM 833 C C . ALA A 1 114 ? -5.302 -4.523 -3.410 1.00 93.88 114 ALA A C 1
ATOM 835 O O . ALA A 1 114 ? -6.343 -4.851 -3.979 1.00 93.88 114 ALA A O 1
ATOM 836 N N . VAL A 1 115 ? -4.677 -3.383 -3.720 1.00 94.38 115 VAL A N 1
ATOM 837 C CA . VAL A 1 115 ? -5.207 -2.456 -4.736 1.00 94.38 115 VAL A CA 1
ATOM 838 C C . VAL A 1 115 ? -4.988 -2.993 -6.155 1.00 94.38 115 VAL A C 1
ATOM 840 O O . VAL A 1 115 ? -5.951 -3.146 -6.903 1.00 94.38 115 VAL A O 1
ATOM 843 N N . CYS A 1 116 ? -3.756 -3.346 -6.518 1.00 93.56 116 CYS A N 1
ATOM 844 C CA . CYS A 1 116 ? -3.366 -3.644 -7.897 1.00 93.56 116 CYS A CA 1
ATOM 845 C C . CYS A 1 116 ? -3.813 -5.027 -8.395 1.00 93.56 116 CYS A C 1
ATOM 847 O O . CYS A 1 116 ? -4.095 -5.192 -9.583 1.00 93.56 116 CYS A O 1
ATOM 849 N N . ASN A 1 117 ? -3.883 -6.029 -7.511 1.00 90.25 117 ASN A N 1
ATOM 850 C CA . ASN A 1 117 ? -4.240 -7.405 -7.871 1.00 90.25 117 ASN A CA 1
ATOM 851 C C . ASN A 1 117 ? -5.669 -7.757 -7.428 1.00 90.25 117 ASN A C 1
ATOM 853 O O . ASN A 1 117 ? -6.459 -8.258 -8.230 1.00 90.25 117 ASN A O 1
ATOM 857 N N . GLU A 1 118 ? -6.039 -7.456 -6.177 1.00 87.38 118 GLU A N 1
ATOM 858 C CA . GLU A 1 118 ? -7.386 -7.765 -5.665 1.00 87.38 118 GLU A CA 1
ATOM 859 C C . GLU A 1 118 ? -8.451 -6.711 -6.031 1.00 87.38 118 GLU A C 1
ATOM 861 O O . GLU A 1 118 ? -9.642 -6.969 -5.846 1.00 87.38 118 GLU A O 1
ATOM 866 N N . GLN A 1 119 ? -8.055 -5.545 -6.567 1.00 87.25 119 GLN A N 1
ATOM 867 C CA . GLN A 1 119 ? -8.939 -4.392 -6.829 1.00 87.25 119 GLN A CA 1
ATOM 868 C C . GLN A 1 119 ? -9.700 -3.948 -5.567 1.00 87.25 119 GLN A C 1
ATOM 870 O O . GLN A 1 119 ? -10.857 -3.514 -5.609 1.00 87.25 119 GLN A O 1
ATOM 875 N N . ALA A 1 120 ? -9.046 -4.094 -4.414 1.00 89.38 120 ALA A N 1
ATOM 876 C CA . ALA A 1 120 ? -9.627 -3.865 -3.110 1.00 89.38 120 ALA A CA 1
ATOM 877 C C . ALA A 1 120 ? -9.733 -2.376 -2.774 1.00 89.38 120 ALA A C 1
ATOM 879 O O . ALA A 1 120 ? -8.822 -1.573 -2.978 1.00 89.38 120 ALA A O 1
ATOM 880 N N . ASN A 1 121 ? -10.843 -2.025 -2.132 1.00 90.75 121 ASN A N 1
ATOM 881 C CA . ASN A 1 121 ? -11.076 -0.687 -1.612 1.00 90.75 121 ASN A CA 1
ATOM 882 C C . ASN A 1 121 ? -10.363 -0.478 -0.262 1.00 90.75 121 ASN A C 1
ATOM 884 O O . ASN A 1 121 ? -10.985 -0.537 0.804 1.00 90.75 121 ASN A O 1
ATOM 888 N N . VAL A 1 122 ? -9.046 -0.280 -0.316 1.00 92.88 122 VAL A N 1
ATOM 889 C CA . VAL A 1 122 ? -8.201 0.065 0.837 1.00 92.88 122 VAL A CA 1
ATOM 890 C C . VAL A 1 122 ? -8.572 1.437 1.409 1.00 92.88 122 VAL A C 1
ATOM 892 O O . VAL A 1 122 ? -8.679 2.420 0.681 1.00 92.88 122 VAL A O 1
ATOM 895 N N . MET A 1 123 ? -8.737 1.530 2.726 1.00 93.75 123 MET A N 1
ATOM 896 C CA . MET A 1 123 ? -8.950 2.779 3.466 1.00 93.75 123 MET A CA 1
ATOM 897 C C . MET A 1 123 ? -8.423 2.656 4.900 1.00 93.75 123 MET A C 1
ATOM 899 O O . MET A 1 123 ? -8.031 1.574 5.336 1.00 93.75 123 MET A O 1
ATOM 903 N N . TYR A 1 124 ? -8.470 3.728 5.691 1.00 93.50 124 TYR A N 1
ATOM 904 C CA . TYR A 1 124 ? -8.118 3.625 7.106 1.00 93.50 124 TYR A CA 1
ATOM 905 C C . TYR A 1 124 ? -9.023 2.640 7.858 1.00 93.50 124 TYR A C 1
ATOM 907 O O . TYR A 1 124 ? -10.252 2.724 7.792 1.00 93.50 124 TYR A O 1
ATOM 915 N N . CYS A 1 125 ? -8.436 1.799 8.711 1.00 91.38 125 CYS A N 1
ATOM 916 C CA . CYS A 1 125 ? -9.183 0.889 9.589 1.00 91.38 125 CYS A CA 1
ATOM 917 C C . CYS A 1 125 ? -10.215 1.619 10.476 1.00 91.38 125 CYS A C 1
ATOM 919 O O . CYS A 1 125 ? -11.286 1.085 10.768 1.00 91.38 125 CYS A O 1
ATOM 921 N N . LYS A 1 126 ? -9.919 2.871 10.864 1.00 89.25 126 LYS A N 1
ATOM 922 C CA . LYS A 1 126 ? -10.818 3.749 11.639 1.00 89.25 126 LYS A CA 1
ATOM 923 C C . LYS A 1 126 ? -12.100 4.126 10.876 1.00 89.25 126 LYS A C 1
ATOM 925 O O . LYS A 1 126 ? -13.138 4.340 11.495 1.00 89.25 126 LYS A O 1
ATOM 930 N N . GLU A 1 127 ? -12.025 4.202 9.548 1.00 85.81 127 GLU A N 1
ATOM 931 C CA . GLU A 1 127 ? -13.124 4.584 8.653 1.00 85.81 127 GLU A CA 1
ATOM 932 C C . GLU A 1 127 ? -13.921 3.354 8.222 1.00 85.81 127 GLU A C 1
ATOM 934 O O . GLU A 1 127 ? -15.153 3.408 8.215 1.00 85.81 127 GLU A O 1
ATOM 939 N N . MET A 1 128 ? -13.247 2.216 8.016 1.00 81.56 128 MET A N 1
ATOM 940 C CA . MET A 1 128 ? -13.883 0.924 7.738 1.00 81.56 128 MET A CA 1
ATOM 941 C C . MET A 1 128 ? -14.985 0.593 8.757 1.00 81.56 128 MET A C 1
ATOM 943 O O . MET A 1 128 ? -16.092 0.217 8.380 1.00 81.56 128 MET A O 1
ATOM 947 N N . ALA A 1 129 ? -14.727 0.835 10.048 1.00 68.00 129 ALA A N 1
ATOM 948 C CA . ALA A 1 129 ? -15.700 0.626 11.122 1.00 68.00 129 ALA A CA 1
ATOM 949 C C . ALA A 1 129 ? -16.988 1.467 10.985 1.00 68.00 129 ALA A C 1
ATOM 951 O O . ALA A 1 129 ? -18.015 1.103 11.556 1.00 68.00 129 ALA A O 1
ATOM 952 N N . THR A 1 130 ? -16.970 2.580 10.245 1.00 65.69 130 THR A N 1
ATOM 953 C CA . THR A 1 130 ? -18.186 3.358 9.940 1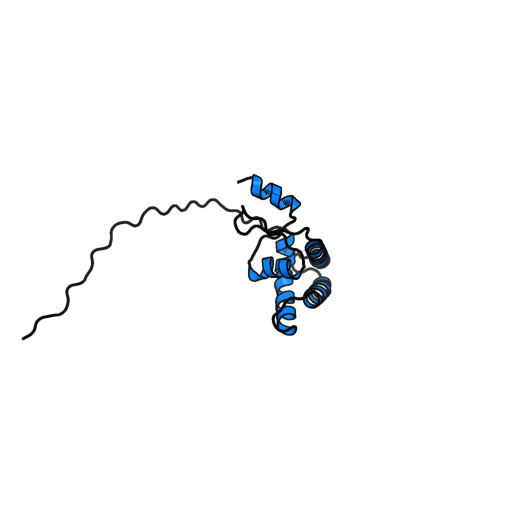.00 65.69 130 THR A CA 1
ATOM 954 C C . THR A 1 130 ? -18.918 2.858 8.696 1.00 65.69 130 THR A C 1
ATOM 956 O O . THR A 1 130 ? -20.142 2.967 8.626 1.00 65.69 130 THR A O 1
ATOM 959 N N . VAL A 1 131 ? -18.201 2.250 7.747 1.00 65.25 131 VAL A N 1
ATOM 960 C CA . VAL A 1 131 ? -18.781 1.696 6.517 1.00 65.25 131 VAL A CA 1
ATOM 961 C C . VAL A 1 131 ? -19.496 0.371 6.805 1.00 65.25 131 VAL A C 1
ATOM 963 O O . VAL A 1 131 ? -20.644 0.197 6.401 1.00 65.25 131 VAL A O 1
ATOM 966 N N . THR A 1 132 ? -18.872 -0.532 7.567 1.00 61.06 132 THR A N 1
ATOM 967 C CA . THR A 1 132 ? -19.422 -1.872 7.852 1.00 61.06 132 THR A CA 1
ATOM 968 C C . THR A 1 132 ? -20.626 -1.862 8.802 1.00 61.06 132 THR A C 1
ATOM 970 O O . THR A 1 132 ? -21.490 -2.724 8.701 1.00 61.06 132 THR A O 1
ATOM 973 N N . ASN A 1 133 ? -20.757 -0.856 9.678 1.00 52.78 133 ASN A N 1
ATOM 974 C CA . ASN A 1 133 ? -21.916 -0.701 10.576 1.00 52.78 133 ASN A CA 1
ATOM 975 C C . ASN A 1 133 ? -23.154 -0.049 9.917 1.00 52.78 133 ASN A C 1
ATOM 977 O O . ASN A 1 133 ? -24.143 0.200 10.609 1.00 52.78 133 ASN A O 1
ATOM 981 N N . THR A 1 134 ? -23.106 0.272 8.617 1.00 49.72 134 THR A N 1
ATOM 982 C CA . THR A 1 134 ? -24.194 0.977 7.904 1.00 49.72 134 THR A CA 1
ATOM 983 C C . THR A 1 134 ? -24.961 0.072 6.918 1.00 49.72 134 THR A C 1
ATOM 985 O O . THR A 1 134 ? -25.822 0.563 6.186 1.00 49.72 134 THR A O 1
ATOM 988 N N . GLN A 1 135 ? -24.681 -1.240 6.905 1.00 42.41 135 GLN A N 1
ATOM 989 C CA . GLN A 1 135 ? -25.407 -2.254 6.116 1.00 42.41 135 GLN A CA 1
ATOM 990 C C . GLN A 1 135 ? -26.474 -2.993 6.943 1.00 42.41 135 GLN A C 1
ATOM 992 O O . GLN A 1 135 ? -26.238 -3.221 8.150 1.00 42.41 135 GLN A O 1
#